Protein AF-A0A381DK24-F1 (afdb_monomer_lite)

Foldseek 3Di:
DPDDVLVVVLVVLVVVLVVLVVVLVVLVVVLVVLVVVLVVLVVVLVPDDDDPDDDPVSNVVVVVVNVVSVVVNVVSVVVNVVSVVVSVVSVVVNVVSVVVSVVSVVVVVVVVVVVVVVVVVVVVVVVVVVVVVVVVVVVVVD

Secondary structure (DSSP, 8-state):
----HHHHHHHHHHHHHHHHHHHHHHHHHHHHHHHHHHHHHHHHHHH-PPPSS--HHHHHHHHHHHHHHHHHHHHHHHHHHHHHHHHHHHHHHHHHHHHHHHHHHHHHHHHHHHHHHHHHHHHHHHHHHHHHHHHHHHHHT-

Radius of gyration: 34.56 Å; chains: 1; bounding box: 80×23×100 Å

Structure (mmCIF, N/CA/C/O backbone):
data_AF-A0A381DK24-F1
#
_entry.id   AF-A0A381DK24-F1
#
loop_
_atom_site.group_PDB
_atom_site.id
_atom_site.type_symbol
_atom_site.label_atom_id
_atom_site.label_alt_id
_atom_site.label_comp_id
_atom_site.label_asym_id
_atom_site.label_entity_id
_atom_site.label_seq_id
_atom_site.pdbx_PDB_ins_code
_atom_site.Cartn_x
_atom_site.Cartn_y
_atom_site.Cartn_z
_atom_site.occupancy
_atom_site.B_iso_or_equiv
_atom_site.auth_seq_i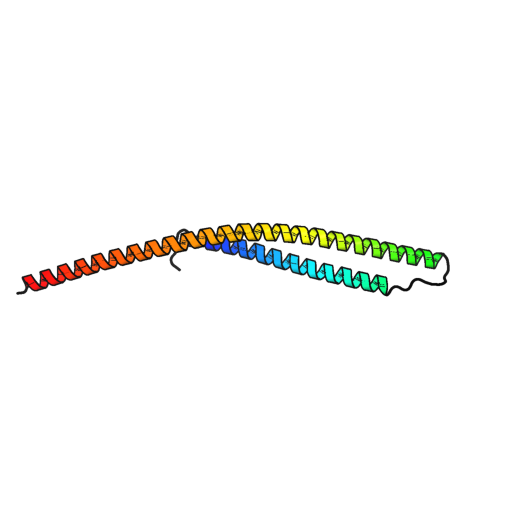d
_atom_site.auth_comp_id
_atom_site.auth_asym_id
_atom_site.auth_atom_id
_atom_site.pdbx_PDB_model_num
ATOM 1 N N . MET A 1 1 ? 24.459 0.990 -15.460 1.00 46.91 1 MET A N 1
ATOM 2 C CA . MET A 1 1 ? 23.096 0.836 -16.018 1.00 46.91 1 MET A CA 1
ATOM 3 C C . MET A 1 1 ? 23.076 1.661 -17.296 1.00 46.91 1 MET A C 1
ATOM 5 O O . MET A 1 1 ? 23.540 2.787 -17.229 1.00 46.91 1 MET A O 1
ATOM 9 N N . ARG A 1 2 ? 22.708 1.111 -18.463 1.00 53.19 2 ARG A N 1
ATOM 10 C CA . ARG A 1 2 ? 22.633 1.924 -19.693 1.00 53.19 2 ARG A CA 1
ATOM 11 C C . ARG A 1 2 ? 21.469 2.903 -19.531 1.00 53.19 2 ARG A C 1
ATOM 13 O O . ARG A 1 2 ? 20.345 2.457 -19.330 1.00 53.19 2 ARG A O 1
ATOM 20 N N . ASP A 1 3 ? 21.754 4.198 -19.584 1.00 61.00 3 ASP A N 1
ATOM 21 C CA . ASP A 1 3 ? 20.759 5.260 -19.446 1.00 61.00 3 ASP A CA 1
ATOM 22 C C . ASP A 1 3 ? 19.867 5.306 -20.695 1.00 61.00 3 ASP A C 1
ATOM 24 O O . ASP A 1 3 ? 20.150 5.997 -21.673 1.00 61.00 3 ASP A O 1
ATOM 28 N N . THR A 1 4 ? 18.799 4.510 -20.694 1.00 69.81 4 THR A N 1
ATOM 29 C CA . THR A 1 4 ? 17.702 4.655 -21.658 1.00 69.81 4 THR A CA 1
ATOM 30 C C . THR A 1 4 ? 16.877 5.893 -21.297 1.00 69.81 4 THR A C 1
ATOM 32 O O . THR A 1 4 ? 16.874 6.348 -20.146 1.00 69.81 4 THR A O 1
ATOM 35 N N . LYS A 1 5 ? 16.109 6.429 -22.255 1.00 77.06 5 LYS A N 1
ATOM 36 C CA . LYS A 1 5 ? 15.166 7.528 -21.972 1.00 77.06 5 LYS A CA 1
ATOM 37 C C . LYS A 1 5 ? 14.106 7.117 -20.940 1.00 77.06 5 LYS A C 1
ATOM 39 O O . LYS A 1 5 ? 13.586 7.968 -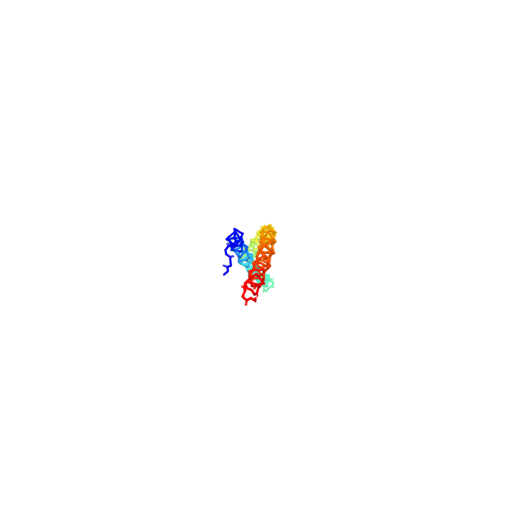20.221 1.00 77.06 5 LYS A O 1
ATOM 44 N N . PHE A 1 6 ? 13.808 5.820 -20.844 1.00 83.81 6 PHE A N 1
ATOM 45 C CA . PHE A 1 6 ? 12.817 5.270 -19.923 1.00 83.81 6 PHE A CA 1
ATOM 46 C C . PHE A 1 6 ? 13.369 4.958 -18.529 1.00 83.81 6 PHE A C 1
ATOM 48 O O . PHE A 1 6 ? 12.597 5.029 -17.579 1.00 83.81 6 PHE A O 1
ATOM 55 N N . SER A 1 7 ? 14.673 4.720 -18.365 1.00 81.75 7 SER A N 1
ATOM 56 C CA . SER A 1 7 ? 15.302 4.402 -17.070 1.00 81.75 7 SER A CA 1
ATOM 57 C C . SER A 1 7 ? 15.058 5.491 -16.017 1.00 81.75 7 SER A C 1
ATOM 59 O O . SER A 1 7 ? 14.663 5.215 -14.879 1.00 81.75 7 SER A O 1
ATOM 61 N N . GLN A 1 8 ? 15.196 6.764 -16.408 1.00 85.06 8 GLN A N 1
ATOM 62 C CA . GLN A 1 8 ? 14.933 7.897 -15.513 1.00 85.06 8 GLN A CA 1
ATOM 63 C C . GLN A 1 8 ? 13.454 7.974 -15.112 1.00 85.06 8 GLN A C 1
ATOM 65 O O . GLN A 1 8 ? 13.131 8.179 -13.940 1.00 85.06 8 GLN A O 1
ATOM 70 N N . ILE A 1 9 ? 12.550 7.755 -16.070 1.00 87.56 9 ILE A N 1
ATOM 71 C CA . ILE A 1 9 ? 11.100 7.756 -15.838 1.00 87.56 9 ILE A CA 1
ATOM 72 C C . ILE A 1 9 ? 10.717 6.588 -14.925 1.00 87.56 9 ILE A C 1
ATOM 74 O O . ILE A 1 9 ? 9.959 6.772 -13.971 1.00 87.56 9 ILE A O 1
ATOM 78 N N . LEU A 1 10 ? 11.272 5.403 -15.176 1.00 90.25 10 LEU A N 1
ATOM 79 C CA . LEU A 1 10 ? 11.024 4.196 -14.401 1.00 90.25 10 LEU A CA 1
ATOM 80 C C . LEU A 1 10 ? 11.456 4.380 -12.945 1.00 90.25 10 LEU A C 1
ATOM 82 O O . LEU A 1 10 ? 10.704 4.027 -12.037 1.00 90.25 10 LEU A O 1
ATOM 86 N N . LYS A 1 11 ? 12.612 5.012 -12.710 1.00 90.25 11 LYS A N 1
ATOM 87 C CA . LYS A 1 11 ? 13.090 5.344 -11.361 1.00 90.25 11 LYS A CA 1
ATOM 88 C C . LYS A 1 11 ? 12.109 6.247 -10.613 1.00 90.25 11 LYS A C 1
ATOM 90 O O . LYS A 1 11 ? 11.754 5.943 -9.476 1.00 90.25 11 LYS A O 1
ATOM 95 N N . VAL A 1 12 ? 11.633 7.320 -11.247 1.00 91.00 12 VAL A N 1
ATOM 96 C CA . VAL A 1 12 ? 10.659 8.241 -10.632 1.00 91.00 12 VAL A CA 1
ATOM 97 C C . VAL A 1 12 ? 9.334 7.528 -10.346 1.00 91.00 12 VAL A C 1
ATOM 99 O O . VAL A 1 12 ? 8.758 7.689 -9.270 1.00 91.00 12 VAL A O 1
ATOM 102 N N . LYS A 1 13 ? 8.854 6.696 -11.279 1.00 90.00 13 LYS A N 1
ATOM 103 C CA . LYS A 1 13 ? 7.623 5.910 -11.102 1.00 90.00 13 LYS A CA 1
ATOM 104 C C . LYS A 1 13 ? 7.753 4.885 -9.977 1.00 90.00 13 LYS A C 1
ATOM 106 O O . LYS A 1 13 ? 6.822 4.749 -9.187 1.00 90.00 13 LYS A O 1
ATOM 111 N N . LYS A 1 14 ? 8.910 4.233 -9.857 1.00 91.94 14 LYS A N 1
ATOM 112 C CA . LYS A 1 14 ? 9.217 3.312 -8.759 1.00 91.94 14 LYS A CA 1
ATOM 113 C C . LYS A 1 14 ? 9.199 4.023 -7.407 1.00 91.94 14 LYS A C 1
ATOM 115 O O . LYS A 1 14 ? 8.526 3.565 -6.496 1.00 91.94 14 LYS A O 1
ATOM 120 N N . GLN A 1 15 ? 9.847 5.182 -7.299 1.00 92.81 15 GLN A N 1
ATOM 121 C CA . GLN A 1 15 ? 9.826 5.982 -6.068 1.00 92.81 15 GLN A CA 1
ATOM 122 C C . GLN A 1 15 ? 8.405 6.421 -5.684 1.00 92.81 15 GLN A C 1
ATOM 124 O O . GLN A 1 15 ? 8.040 6.416 -4.508 1.00 92.81 15 GLN A O 1
ATOM 129 N N . ALA A 1 16 ? 7.581 6.790 -6.669 1.00 91.00 16 ALA A N 1
ATOM 130 C CA . ALA A 1 16 ? 6.181 7.128 -6.428 1.00 91.00 16 ALA A CA 1
ATOM 131 C C . ALA A 1 16 ? 5.375 5.918 -5.922 1.00 91.00 16 ALA A C 1
ATOM 133 O O . ALA A 1 16 ? 4.573 6.069 -5.001 1.00 91.00 16 ALA A O 1
ATOM 134 N N . LEU A 1 17 ? 5.613 4.730 -6.488 1.00 93.31 17 LEU A N 1
ATOM 135 C CA . LEU A 1 17 ? 5.012 3.473 -6.042 1.00 93.31 17 LEU A CA 1
ATOM 136 C C . LEU A 1 17 ? 5.401 3.153 -4.589 1.00 93.31 17 LEU A C 1
ATOM 138 O O . LEU A 1 17 ? 4.523 2.964 -3.751 1.00 93.31 17 LEU A O 1
ATOM 142 N N . GLU A 1 18 ? 6.699 3.182 -4.279 1.00 93.81 18 GLU A N 1
ATOM 143 C CA . GLU A 1 18 ? 7.242 2.919 -2.938 1.00 93.81 18 GLU A CA 1
ATOM 144 C C . GLU A 1 18 ? 6.646 3.871 -1.890 1.00 93.81 18 GLU A C 1
ATOM 146 O O . GLU A 1 18 ? 6.270 3.458 -0.792 1.00 93.81 18 GLU A O 1
ATOM 151 N N . LYS A 1 19 ? 6.481 5.155 -2.236 1.00 95.06 19 LYS A N 1
ATOM 152 C CA . LYS A 1 19 ? 5.839 6.131 -1.347 1.00 95.06 19 LYS A CA 1
ATOM 153 C C . LYS A 1 19 ? 4.395 5.740 -1.015 1.00 95.06 19 LYS A C 1
ATOM 155 O O . LYS A 1 19 ? 3.994 5.827 0.145 1.00 95.06 19 LYS A O 1
ATOM 160 N N . ILE A 1 20 ? 3.630 5.287 -2.011 1.00 93.62 20 ILE A N 1
ATOM 161 C CA . ILE A 1 20 ? 2.248 4.824 -1.814 1.00 93.62 20 ILE A CA 1
ATOM 162 C C . ILE A 1 20 ? 2.219 3.559 -0.941 1.00 93.62 20 ILE A C 1
ATOM 164 O O . ILE A 1 20 ? 1.362 3.453 -0.064 1.00 93.62 20 ILE A O 1
ATOM 168 N N . GLU A 1 21 ? 3.158 2.627 -1.123 1.00 93.12 21 GLU A N 1
ATOM 169 C CA . GLU A 1 21 ? 3.263 1.408 -0.302 1.00 93.12 21 GLU A CA 1
ATOM 170 C C . GLU A 1 21 ? 3.560 1.715 1.167 1.00 93.12 21 GLU A C 1
ATOM 172 O O . GLU A 1 21 ? 2.929 1.151 2.070 1.00 93.12 21 GLU A O 1
ATOM 177 N N . ILE A 1 22 ? 4.479 2.649 1.422 1.00 95.56 22 ILE A N 1
ATOM 178 C CA . ILE A 1 22 ? 4.784 3.127 2.775 1.00 95.56 22 ILE A CA 1
ATOM 179 C C . ILE A 1 22 ? 3.527 3.729 3.413 1.00 95.56 22 ILE A C 1
ATOM 181 O O . ILE A 1 22 ? 3.192 3.418 4.560 1.00 95.56 22 ILE A O 1
ATOM 185 N N . ASP A 1 23 ? 2.804 4.566 2.671 1.00 94.12 23 ASP A N 1
ATOM 186 C CA . ASP A 1 23 ? 1.589 5.221 3.154 1.00 94.12 23 ASP A CA 1
ATOM 187 C C . ASP A 1 23 ? 0.432 4.237 3.393 1.00 94.12 23 ASP A C 1
ATOM 189 O O . ASP A 1 23 ? -0.335 4.415 4.348 1.00 94.12 23 ASP A O 1
ATOM 193 N N . LEU A 1 24 ? 0.330 3.173 2.590 1.00 94.69 24 LEU A N 1
ATOM 194 C CA . LEU A 1 24 ? -0.588 2.054 2.818 1.00 94.69 24 LEU A CA 1
ATOM 195 C C . LEU A 1 24 ? -0.244 1.299 4.096 1.00 94.69 24 LEU A C 1
ATOM 197 O O . LEU A 1 24 ? -1.119 1.030 4.920 1.00 94.69 24 LEU A O 1
ATOM 201 N N . THR A 1 25 ? 1.037 0.991 4.278 1.00 95.06 25 THR A N 1
ATOM 202 C CA . THR A 1 25 ? 1.533 0.249 5.440 1.00 95.06 25 THR A CA 1
ATOM 203 C C . THR A 1 25 ? 1.255 1.014 6.729 1.00 95.06 25 THR A C 1
ATOM 205 O O . THR A 1 25 ? 0.692 0.458 7.672 1.00 95.06 25 THR A O 1
ATOM 208 N N . LYS A 1 26 ? 1.534 2.324 6.752 1.00 95.56 26 LYS A N 1
ATOM 209 C CA . LYS A 1 26 ? 1.212 3.199 7.892 1.00 95.56 26 LYS A CA 1
ATOM 210 C C . LYS A 1 26 ? -0.274 3.165 8.249 1.00 95.56 26 LYS A C 1
ATOM 212 O O . LYS A 1 26 ? -0.621 3.068 9.426 1.00 95.56 26 LYS A O 1
ATOM 217 N N . ARG A 1 27 ? -1.160 3.216 7.251 1.00 93.88 27 ARG A N 1
ATOM 218 C CA . ARG A 1 27 ? -2.616 3.189 7.470 1.00 93.88 27 ARG A CA 1
ATOM 219 C C . ARG A 1 27 ? -3.117 1.834 7.942 1.00 93.88 27 ARG A C 1
ATOM 221 O O . ARG A 1 27 ? -3.944 1.787 8.847 1.00 93.88 27 ARG A O 1
ATOM 228 N N . ARG A 1 28 ? -2.586 0.742 7.393 1.00 94.81 28 ARG A N 1
ATOM 229 C CA . ARG A 1 28 ? -2.886 -0.621 7.858 1.00 94.81 28 ARG A CA 1
ATOM 230 C C . ARG A 1 28 ? -2.441 -0.827 9.306 1.00 94.81 28 ARG A C 1
ATOM 232 O O . ARG A 1 28 ? -3.206 -1.367 10.101 1.00 94.81 28 ARG A O 1
ATOM 239 N N . ASN A 1 29 ? -1.272 -0.307 9.676 1.00 96.56 29 ASN A N 1
ATOM 240 C CA . ASN A 1 29 ? -0.804 -0.326 11.062 1.00 96.56 29 ASN A CA 1
ATOM 241 C C . ASN A 1 29 ? -1.726 0.490 11.974 1.00 96.56 29 ASN A C 1
ATOM 243 O O . ASN A 1 29 ? -2.1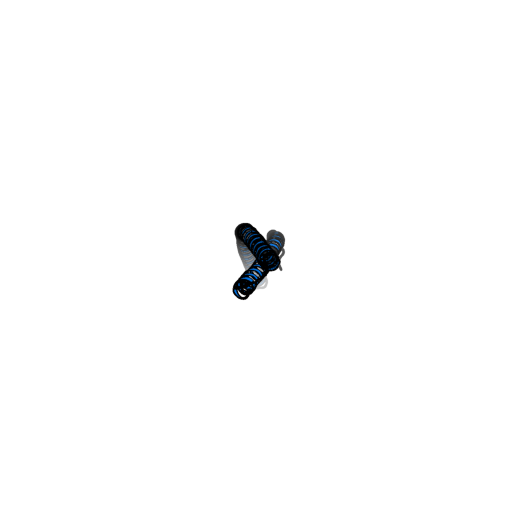66 -0.015 13.003 1.00 96.56 29 ASN A O 1
ATOM 247 N N . LYS A 1 30 ? -2.100 1.711 11.568 1.00 95.31 30 LYS A N 1
ATOM 248 C CA . LYS A 1 30 ? -3.072 2.538 12.301 1.00 95.31 30 LYS A CA 1
ATOM 249 C C . LYS A 1 30 ? -4.411 1.820 12.489 1.00 95.31 30 LYS A C 1
ATOM 251 O O . LYS A 1 30 ? -4.966 1.846 13.581 1.00 95.31 30 LYS A O 1
ATOM 256 N N . LEU A 1 31 ? -4.919 1.155 11.450 1.00 96.25 31 LEU A N 1
ATOM 257 C CA . LEU A 1 31 ? -6.146 0.365 11.529 1.00 96.25 31 LEU A CA 1
ATOM 258 C C . LEU A 1 31 ? -6.019 -0.778 12.544 1.00 96.25 31 LEU A C 1
ATOM 260 O O . LEU A 1 31 ? -6.953 -1.013 13.304 1.00 96.25 31 LEU A O 1
ATOM 264 N N . SER A 1 32 ? -4.881 -1.475 12.557 1.00 96.38 32 SER A N 1
ATOM 265 C CA . SER A 1 32 ? -4.603 -2.542 13.525 1.00 96.38 32 SER A CA 1
ATOM 266 C C . SER A 1 32 ? -4.628 -2.014 14.963 1.00 96.38 32 SER A C 1
ATOM 268 O O . SER A 1 32 ? -5.322 -2.570 15.810 1.00 96.38 32 SER A O 1
ATOM 270 N N . VAL A 1 33 ? -3.967 -0.879 15.215 1.00 96.62 33 VAL A N 1
ATOM 271 C CA . VAL A 1 33 ? -3.971 -0.218 16.530 1.00 96.62 33 VAL A CA 1
ATOM 272 C C . VAL A 1 33 ? -5.391 0.160 16.954 1.00 96.62 33 VAL A C 1
ATOM 274 O O . VAL A 1 33 ? -5.822 -0.237 18.029 1.00 96.62 33 VAL A O 1
ATOM 277 N N . LEU A 1 34 ? -6.163 0.823 16.086 1.00 95.38 34 LEU A N 1
ATOM 278 C CA . LEU A 1 34 ? -7.554 1.197 16.383 1.00 95.38 34 LEU A CA 1
ATOM 279 C C . LEU A 1 34 ? -8.451 -0.022 16.664 1.00 95.38 34 LEU A C 1
ATOM 281 O O . LEU A 1 34 ? -9.355 0.047 17.495 1.00 95.38 34 LEU A O 1
ATOM 285 N N . LYS A 1 35 ? -8.215 -1.144 15.972 1.00 94.56 35 LYS A N 1
ATOM 286 C CA . LYS A 1 35 ? -8.927 -2.406 16.221 1.00 94.56 35 LYS A CA 1
ATOM 287 C C . LYS A 1 35 ? -8.564 -3.020 17.573 1.00 94.56 35 LYS A C 1
ATOM 289 O O . LYS A 1 35 ? -9.429 -3.601 18.220 1.00 94.56 35 LYS A O 1
ATOM 294 N N . ASN A 1 36 ? -7.319 -2.889 18.011 1.00 95.75 36 ASN A N 1
ATOM 295 C CA . ASN A 1 36 ? -6.931 -3.323 19.349 1.00 95.75 36 ASN A CA 1
ATOM 296 C C . ASN A 1 36 ? -7.566 -2.418 20.412 1.00 95.75 36 ASN A C 1
ATOM 298 O O . ASN A 1 36 ? -8.214 -2.927 21.318 1.00 95.75 36 ASN A O 1
ATOM 302 N N . GLU A 1 37 ? -7.514 -1.095 20.225 1.00 94.62 37 GLU A N 1
ATOM 303 C CA . GLU A 1 37 ? -8.136 -0.122 21.134 1.00 94.62 37 GLU A CA 1
ATOM 304 C C . GLU A 1 37 ? -9.640 -0.366 21.319 1.00 94.62 37 GLU A C 1
ATOM 306 O O . GLU A 1 37 ? -10.139 -0.348 22.443 1.00 94.62 37 GLU A O 1
ATOM 311 N N . ILE A 1 38 ? -10.384 -0.628 20.235 1.00 93.94 38 ILE A N 1
ATOM 312 C CA . ILE A 1 38 ? -11.824 -0.903 20.350 1.00 93.94 38 ILE A CA 1
ATOM 313 C C . ILE A 1 38 ? -12.095 -2.244 21.043 1.00 93.94 38 ILE A C 1
ATOM 315 O O . ILE A 1 38 ? -13.064 -2.347 21.791 1.00 93.94 38 ILE A O 1
ATOM 319 N N . ASN A 1 39 ? -11.247 -3.255 20.834 1.00 93.69 39 ASN A N 1
ATOM 320 C CA . ASN A 1 39 ? -11.370 -4.543 21.514 1.00 93.69 39 ASN A CA 1
ATOM 321 C C . ASN A 1 39 ? -11.092 -4.411 23.014 1.00 93.69 39 ASN A C 1
ATOM 323 O O . ASN A 1 39 ? -11.825 -4.981 23.820 1.00 93.69 39 ASN A O 1
ATOM 327 N N . ASP A 1 40 ? -10.080 -3.633 23.392 1.00 93.00 40 ASP A N 1
ATOM 328 C CA . ASP A 1 40 ? -9.758 -3.369 24.794 1.00 93.00 40 ASP A CA 1
ATOM 329 C C . ASP A 1 40 ? -10.863 -2.552 25.470 1.00 93.00 40 ASP A C 1
ATOM 331 O O . ASP A 1 40 ? -11.270 -2.879 26.582 1.00 93.00 40 ASP A O 1
ATOM 335 N N . LEU A 1 41 ? -11.440 -1.567 24.773 1.00 92.06 41 LEU A N 1
ATOM 336 C CA . LEU A 1 41 ? -12.608 -0.836 25.262 1.00 92.06 41 LEU A CA 1
ATOM 337 C C . LEU A 1 41 ? -13.826 -1.756 25.445 1.00 92.06 41 LEU A C 1
ATOM 339 O O . LEU A 1 41 ? -14.551 -1.634 26.428 1.00 92.06 41 LEU A O 1
ATOM 343 N N . ILE A 1 42 ? -14.063 -2.694 24.523 1.00 89.75 42 ILE A N 1
ATOM 344 C CA . ILE A 1 42 ? -15.151 -3.676 24.650 1.00 89.75 42 ILE A CA 1
ATOM 345 C C . ILE A 1 42 ? -14.938 -4.575 25.872 1.00 89.75 42 ILE A C 1
ATOM 347 O O . ILE A 1 42 ? -15.904 -4.832 26.589 1.00 89.75 42 ILE A O 1
ATOM 351 N N . LYS A 1 43 ? -13.701 -5.012 26.136 1.00 89.62 43 LYS A N 1
ATOM 352 C CA . LYS A 1 43 ? -13.370 -5.769 27.353 1.00 89.62 43 LYS A CA 1
ATOM 353 C C . LYS A 1 43 ? -13.629 -4.940 28.607 1.00 89.62 43 LYS A C 1
ATOM 355 O O . LYS A 1 43 ? -14.366 -5.396 29.465 1.00 89.62 43 LYS A O 1
ATOM 360 N N . GLN A 1 44 ? -13.155 -3.693 28.655 1.00 87.12 44 GLN A N 1
ATOM 361 C CA . GLN A 1 44 ? -13.407 -2.791 29.788 1.00 87.12 44 GLN A CA 1
ATOM 362 C C . GLN A 1 44 ? -14.903 -2.589 30.056 1.00 87.12 44 GLN A C 1
ATOM 364 O O . GLN A 1 44 ? -15.325 -2.607 31.205 1.00 87.12 44 GLN A O 1
ATOM 369 N N . ILE A 1 45 ? -15.719 -2.436 29.007 1.00 86.06 45 ILE A N 1
ATOM 370 C CA . ILE A 1 45 ? -17.179 -2.327 29.146 1.00 86.06 45 ILE A CA 1
ATOM 371 C C . ILE A 1 45 ? -17.787 -3.629 29.685 1.00 86.06 45 ILE A C 1
ATOM 373 O O . ILE A 1 45 ? -18.739 -3.573 30.456 1.00 86.06 45 ILE A O 1
ATOM 377 N N . SER A 1 46 ? -17.275 -4.786 29.258 1.00 85.00 46 SER A N 1
ATOM 378 C CA . SER A 1 46 ? -17.757 -6.100 29.699 1.00 85.00 46 SER A CA 1
ATOM 379 C C . SER A 1 46 ? -17.359 -6.422 31.139 1.00 85.00 46 SER A C 1
ATOM 381 O O . SER A 1 46 ? -18.136 -7.054 31.848 1.00 85.00 46 SER A O 1
ATOM 383 N N . ASP A 1 47 ? -16.165 -6.003 31.549 1.00 84.88 47 ASP A N 1
ATOM 384 C CA . ASP A 1 47 ? -15.624 -6.211 32.893 1.00 84.88 47 ASP A CA 1
ATOM 385 C C . ASP A 1 47 ? -16.212 -5.209 33.904 1.00 84.88 47 ASP A C 1
ATOM 387 O O . ASP A 1 47 ? -16.099 -5.400 35.114 1.00 84.88 47 ASP A O 1
ATOM 391 N N . HIS A 1 48 ? -16.853 -4.135 33.425 1.00 78.75 48 HIS A N 1
ATOM 392 C CA . HIS A 1 48 ? -17.496 -3.140 34.278 1.00 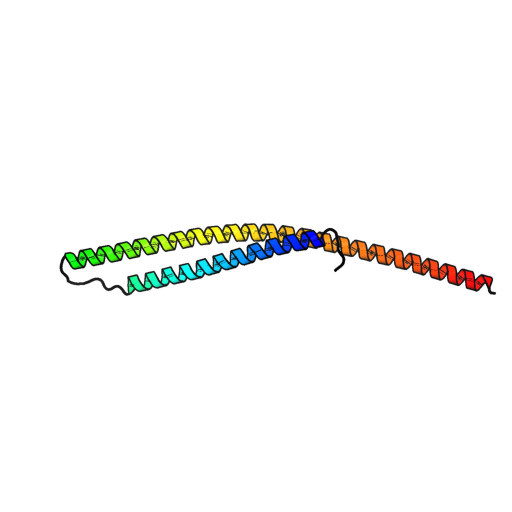78.75 48 HIS A CA 1
ATOM 393 C C . HIS A 1 48 ? -18.781 -3.700 34.901 1.00 78.75 48 HIS A C 1
ATOM 395 O O . HIS A 1 48 ? -19.834 -3.771 34.261 1.00 78.75 48 HIS A O 1
ATOM 401 N N . GLU A 1 49 ? -18.712 -4.087 36.174 1.00 69.94 49 GLU A N 1
ATOM 402 C CA . GLU A 1 49 ? -19.874 -4.564 36.921 1.00 69.94 49 GLU A CA 1
ATOM 403 C C . GLU A 1 49 ? -20.812 -3.413 37.303 1.00 69.94 49 GLU A C 1
ATOM 405 O O . GLU A 1 49 ? -20.435 -2.447 37.969 1.00 69.94 49 GLU A O 1
ATOM 410 N N . PHE A 1 50 ? -22.084 -3.535 36.920 1.00 70.06 50 PHE A N 1
ATOM 411 C CA . PHE A 1 50 ? -23.104 -2.571 37.313 1.00 70.06 50 PHE A CA 1
ATOM 412 C C . PHE A 1 50 ? -23.492 -2.779 38.788 1.00 70.06 50 PHE A C 1
ATOM 414 O O . PHE A 1 50 ? -23.762 -3.920 39.191 1.00 70.06 50 PHE A O 1
ATOM 421 N N . PRO A 1 51 ? -23.584 -1.716 39.608 1.00 72.12 51 PRO A N 1
ATOM 422 C CA . PRO A 1 51 ? -23.976 -1.865 41.003 1.00 72.12 51 PRO A CA 1
ATOM 423 C C . PRO A 1 51 ? -25.405 -2.418 41.093 1.00 72.12 51 PRO A C 1
ATOM 425 O O . PRO A 1 51 ? -26.364 -1.800 40.633 1.00 72.12 51 PRO A O 1
ATOM 428 N N . LYS A 1 52 ? -25.562 -3.596 41.711 1.00 72.06 52 LYS A N 1
ATOM 429 C CA . LYS A 1 52 ? -26.877 -4.238 41.928 1.00 72.06 52 LYS A CA 1
ATOM 430 C C . LYS A 1 52 ? -27.717 -3.524 42.996 1.00 72.06 52 LYS A C 1
ATOM 432 O O . LYS A 1 52 ? -28.916 -3.771 43.099 1.00 72.06 52 LYS A O 1
ATOM 437 N N . LYS A 1 53 ? -27.075 -2.687 43.818 1.00 71.75 53 LYS A N 1
ATOM 438 C CA . LYS A 1 53 ? -27.642 -1.858 44.893 1.00 71.75 53 LYS A CA 1
ATOM 439 C C . LYS A 1 53 ? -26.748 -0.622 45.057 1.00 71.75 53 LYS A C 1
ATOM 441 O O . LYS A 1 53 ? -25.544 -0.742 44.859 1.00 71.75 53 LYS A O 1
ATOM 446 N N . GLY A 1 54 ? -27.311 0.526 45.425 1.00 68.50 54 GLY A N 1
ATOM 447 C CA . GLY A 1 54 ? -26.544 1.758 45.639 1.00 68.50 54 GLY A CA 1
ATOM 448 C C . GLY A 1 54 ? -27.434 2.988 45.800 1.00 68.50 54 GLY A C 1
ATOM 449 O O . GLY A 1 54 ? -28.639 2.931 45.540 1.00 68.50 54 GLY A O 1
ATOM 450 N N . ASN A 1 55 ? -26.839 4.098 46.239 1.00 81.38 55 ASN A N 1
ATOM 451 C CA . ASN A 1 55 ? -27.520 5.393 46.320 1.00 81.38 55 ASN A CA 1
ATOM 452 C C . ASN A 1 55 ? -27.767 5.947 44.898 1.00 81.38 55 ASN A C 1
ATOM 454 O O . ASN A 1 55 ? -26.995 5.687 43.976 1.00 81.38 55 ASN A O 1
ATOM 458 N N . SER A 1 56 ? -28.813 6.758 44.700 1.00 81.56 56 SER A N 1
ATOM 459 C CA . SER A 1 56 ? -29.142 7.381 43.406 1.00 81.56 56 SER A CA 1
ATOM 460 C C . SER A 1 56 ? -27.964 8.146 42.785 1.00 81.56 56 SER A C 1
ATOM 462 O O . SER A 1 56 ? -27.865 8.229 41.562 1.00 81.56 56 SER A O 1
ATOM 464 N N . ILE A 1 57 ? -27.063 8.688 43.609 1.00 83.94 57 ILE A N 1
ATOM 465 C CA . ILE A 1 57 ? -25.845 9.380 43.162 1.00 83.94 57 ILE A CA 1
ATOM 466 C C . ILE A 1 57 ? -24.868 8.404 42.479 1.00 83.94 57 ILE A C 1
ATOM 468 O O . ILE A 1 57 ? -24.324 8.721 41.423 1.00 83.94 57 ILE A O 1
ATOM 472 N N . GLU A 1 58 ? -24.690 7.202 43.033 1.00 80.88 58 GLU A N 1
ATOM 473 C CA . GLU A 1 58 ? -23.799 6.154 42.503 1.00 80.88 58 GLU A CA 1
ATOM 474 C C . GLU A 1 58 ? -24.350 5.518 41.219 1.00 80.88 58 GLU A C 1
ATOM 476 O O . GLU A 1 58 ? -23.598 5.106 40.334 1.00 80.88 58 GLU A O 1
ATOM 481 N N . LEU A 1 59 ? -25.677 5.459 41.090 1.00 82.50 59 LEU A N 1
ATOM 482 C CA . LEU A 1 59 ? -26.343 5.045 39.854 1.00 82.50 59 LEU A CA 1
ATOM 483 C C . LEU A 1 59 ? -26.110 6.059 38.729 1.00 82.50 59 LEU A C 1
ATOM 485 O O . LEU A 1 59 ? -25.731 5.679 37.621 1.00 82.50 59 LEU A O 1
ATOM 489 N N . ASN A 1 60 ? -26.285 7.350 39.018 1.00 85.31 60 ASN A N 1
ATOM 490 C CA . ASN A 1 60 ? -26.088 8.414 38.033 1.00 85.31 60 ASN A CA 1
ATOM 491 C C . ASN A 1 60 ? -24.630 8.509 37.562 1.00 85.31 60 ASN A C 1
ATOM 493 O O . ASN A 1 60 ? -24.388 8.700 36.368 1.00 85.31 60 ASN A O 1
ATOM 497 N N . SER A 1 61 ? -23.655 8.331 38.461 1.00 85.31 61 SER A N 1
ATOM 498 C CA . SER A 1 61 ? -22.238 8.316 38.080 1.00 85.31 61 SER A CA 1
ATOM 499 C C . SER A 1 61 ? -21.896 7.120 37.183 1.00 85.31 61 SER A C 1
ATOM 501 O O . SER A 1 61 ? -21.230 7.297 36.163 1.00 85.31 61 SER A O 1
ATOM 503 N N . ASN A 1 62 ? -22.420 5.926 37.478 1.00 85.19 62 ASN A N 1
ATOM 504 C CA . ASN A 1 62 ? -22.236 4.749 36.625 1.00 85.19 62 ASN A CA 1
ATOM 505 C C . ASN A 1 62 ? -22.875 4.906 35.242 1.00 85.19 62 ASN A C 1
ATOM 507 O O . ASN A 1 62 ? -22.270 4.531 34.237 1.00 85.19 62 ASN A O 1
ATOM 511 N N . LEU A 1 63 ? -24.069 5.498 35.162 1.00 85.94 63 LEU A N 1
ATOM 512 C CA . LEU A 1 63 ? -24.701 5.810 33.878 1.00 85.94 63 LEU A CA 1
ATOM 513 C C . LEU A 1 63 ? -23.872 6.808 33.061 1.00 85.94 63 LEU A C 1
ATOM 515 O O . LEU A 1 63 ? -23.739 6.641 31.847 1.00 85.94 63 LEU A O 1
ATOM 519 N N . ALA A 1 64 ? -23.280 7.815 33.711 1.00 88.38 64 ALA A N 1
ATOM 520 C CA . ALA A 1 64 ? -22.383 8.755 33.047 1.00 88.38 64 ALA A CA 1
ATOM 521 C C . ALA A 1 64 ? -21.150 8.042 32.467 1.00 88.38 64 ALA A C 1
ATOM 523 O O . ALA A 1 64 ? -20.830 8.254 31.298 1.00 88.38 64 ALA A O 1
ATOM 524 N N . ILE A 1 65 ? -20.523 7.140 33.230 1.00 87.44 65 ILE A N 1
ATOM 525 C CA . ILE A 1 65 ? -19.389 6.312 32.777 1.00 87.44 65 ILE A CA 1
ATOM 526 C C . ILE A 1 65 ? -19.784 5.417 31.588 1.00 87.44 65 ILE A C 1
ATOM 528 O O . ILE A 1 65 ? -19.069 5.310 30.596 1.00 87.44 65 ILE A O 1
ATOM 532 N N . LEU A 1 66 ? -20.966 4.806 31.621 1.00 86.00 66 LEU A N 1
ATOM 533 C CA . LEU A 1 66 ? -21.444 3.985 30.506 1.00 86.00 66 LEU A CA 1
ATOM 534 C C . LEU A 1 66 ? -21.674 4.808 29.233 1.00 86.00 66 LEU A C 1
ATOM 536 O O . LEU A 1 66 ? -21.374 4.352 28.127 1.00 86.00 66 LEU A O 1
ATOM 540 N N . ASN A 1 67 ? -22.183 6.031 29.379 1.00 89.75 67 ASN A N 1
ATOM 541 C CA . ASN A 1 67 ? -22.354 6.947 28.257 1.00 89.75 67 ASN A CA 1
ATOM 542 C C . ASN A 1 67 ? -21.006 7.408 27.687 1.00 89.75 67 ASN A C 1
ATOM 544 O O . ASN A 1 67 ? -20.863 7.471 26.465 1.00 89.75 67 ASN A O 1
ATOM 548 N N . THR A 1 68 ? -19.994 7.667 28.525 1.00 90.75 68 THR A N 1
ATOM 549 C CA . THR A 1 68 ? -18.651 8.002 28.025 1.00 90.75 68 THR A CA 1
ATOM 550 C C . THR A 1 68 ? -18.039 6.835 27.254 1.00 90.75 68 THR A C 1
ATOM 552 O O . THR A 1 68 ? -17.541 7.052 26.149 1.00 90.75 68 THR A O 1
ATOM 555 N N . TYR A 1 69 ? -18.162 5.600 27.746 1.00 89.69 69 TYR A N 1
ATOM 556 C CA . TYR A 1 69 ? -17.694 4.415 27.023 1.00 89.69 69 TYR A CA 1
ATOM 557 C C . TYR A 1 69 ? -18.417 4.195 25.690 1.00 89.69 69 TYR A C 1
ATOM 559 O O . TYR A 1 69 ? -17.776 3.894 24.679 1.00 89.69 69 TYR A O 1
ATOM 567 N N . LYS A 1 70 ? -19.741 4.396 25.639 1.00 89.56 70 LYS A N 1
ATOM 568 C CA . LYS A 1 70 ? -20.506 4.338 24.381 1.00 89.56 70 LYS A CA 1
ATOM 569 C C . LYS A 1 70 ? -20.013 5.376 23.372 1.00 89.56 70 LYS A C 1
ATOM 571 O O . LYS A 1 70 ? -19.762 5.023 22.220 1.00 89.56 70 LYS A O 1
ATOM 576 N N . ASN A 1 71 ? -19.808 6.617 23.813 1.00 93.75 71 ASN A N 1
ATOM 577 C CA . ASN A 1 71 ? -19.299 7.692 22.960 1.00 93.75 71 ASN A CA 1
ATOM 578 C C . ASN A 1 71 ? -17.881 7.387 22.456 1.00 93.75 71 ASN A C 1
ATOM 580 O O . ASN A 1 71 ? -17.586 7.561 21.275 1.00 93.75 71 ASN A O 1
ATOM 584 N N . GLN A 1 72 ? -17.004 6.874 23.322 1.00 93.38 72 GLN A N 1
ATOM 585 C CA . GLN A 1 72 ? -15.657 6.450 22.932 1.00 93.38 72 GLN A CA 1
ATOM 586 C C . GLN A 1 72 ? -15.692 5.322 21.895 1.00 93.38 72 GLN A C 1
ATOM 588 O O . GLN A 1 72 ? -14.983 5.396 20.889 1.00 93.38 72 GLN A O 1
ATOM 593 N N . LYS A 1 73 ? -16.557 4.319 22.086 1.00 93.19 73 LYS A N 1
ATOM 594 C CA . LYS A 1 73 ? -16.736 3.213 21.137 1.00 93.19 73 LYS A CA 1
ATOM 595 C C . LYS A 1 73 ? -17.218 3.714 19.779 1.00 93.19 73 LYS A C 1
ATOM 597 O O . LYS A 1 73 ? -16.689 3.284 18.753 1.00 93.19 73 LYS A O 1
ATOM 602 N N . GLN A 1 74 ? -18.186 4.629 19.764 1.00 94.75 74 GLN A N 1
ATOM 603 C CA . GLN A 1 74 ? -18.672 5.238 18.529 1.00 94.75 74 GLN A CA 1
ATOM 604 C C . GLN A 1 74 ? -17.550 6.002 17.812 1.00 94.75 74 GLN A C 1
ATOM 606 O O . GLN A 1 74 ? -17.288 5.736 16.640 1.00 94.75 74 GLN A O 1
ATOM 611 N N . ASN A 1 75 ? -16.814 6.852 18.532 1.00 95.12 75 ASN A N 1
ATOM 612 C CA . ASN A 1 75 ? -15.692 7.614 17.978 1.00 95.12 75 ASN A CA 1
ATOM 613 C C . ASN A 1 75 ? -14.599 6.705 17.386 1.00 95.12 75 ASN A C 1
ATOM 615 O O . ASN A 1 75 ? -14.060 6.989 16.314 1.00 95.12 75 ASN A O 1
ATOM 619 N N . LEU A 1 76 ? -14.257 5.603 18.062 1.00 94.75 76 LEU A N 1
ATOM 620 C CA . LEU A 1 76 ? -13.300 4.619 17.544 1.00 94.75 76 LEU A CA 1
ATOM 621 C C . LEU A 1 76 ? -13.833 3.912 16.295 1.00 94.75 76 LEU A C 1
ATOM 623 O O . LEU A 1 76 ? -13.104 3.772 15.313 1.00 94.75 76 L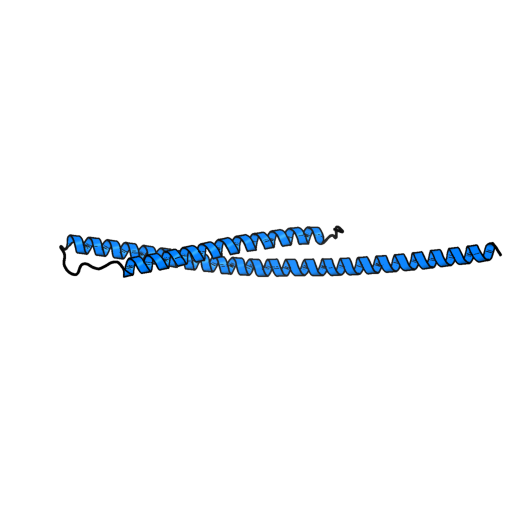EU A O 1
ATOM 627 N N . SER A 1 77 ? -15.110 3.525 16.290 1.00 94.81 77 SER A N 1
ATOM 628 C CA . SER A 1 77 ? -15.756 2.911 15.127 1.00 94.81 77 SER A CA 1
ATOM 629 C C . SER A 1 77 ? -15.759 3.846 13.910 1.00 94.81 77 SER A C 1
ATOM 631 O O . SER A 1 77 ? -15.473 3.419 12.790 1.00 94.81 77 SER A O 1
ATOM 633 N N . GLU A 1 78 ? -16.027 5.135 14.113 1.00 96.38 78 GLU A N 1
ATOM 634 C CA . GLU A 1 78 ? -15.962 6.150 13.058 1.00 96.38 78 GLU A CA 1
ATOM 635 C C . GLU A 1 78 ? -14.534 6.317 12.519 1.00 96.38 78 GLU A C 1
ATOM 637 O O . GLU A 1 78 ? -14.327 6.304 11.301 1.00 96.38 78 GLU A O 1
ATOM 642 N N . LYS A 1 79 ? -13.528 6.374 13.403 1.00 96.31 79 LYS A N 1
ATOM 643 C CA . LYS A 1 79 ? -12.106 6.416 13.014 1.00 96.31 79 LYS A CA 1
ATOM 644 C C . LYS A 1 79 ? -11.682 5.185 12.213 1.00 96.31 79 LYS A C 1
ATOM 646 O O . LYS A 1 79 ? -10.940 5.325 11.236 1.00 96.31 79 LYS A O 1
ATOM 651 N N . ILE A 1 80 ? -12.147 3.994 12.593 1.00 96.62 80 ILE A N 1
ATOM 652 C CA . ILE A 1 80 ? -11.905 2.744 11.856 1.00 96.62 80 ILE A CA 1
ATOM 653 C C . ILE A 1 80 ? -12.512 2.838 10.455 1.00 96.62 80 ILE A C 1
ATOM 655 O O . ILE A 1 80 ? -11.823 2.576 9.470 1.00 96.62 80 ILE A O 1
ATOM 659 N N . ASN A 1 81 ? -13.770 3.271 10.350 1.00 96.81 81 ASN A N 1
ATOM 660 C CA . ASN A 1 81 ? -14.453 3.427 9.066 1.00 96.81 81 ASN A CA 1
ATOM 661 C C . ASN A 1 81 ? -13.748 4.430 8.147 1.00 96.81 81 ASN A C 1
ATOM 663 O O . ASN A 1 81 ? -13.566 4.155 6.960 1.00 96.81 81 ASN A O 1
ATOM 667 N N . LEU A 1 82 ? -13.312 5.568 8.685 1.00 96.88 82 LEU A N 1
ATOM 668 C CA . LEU A 1 82 ? -12.557 6.562 7.927 1.00 96.88 82 LEU A CA 1
ATOM 669 C C . LEU A 1 82 ? -11.205 6.001 7.466 1.00 96.88 82 LEU A C 1
ATOM 671 O O . LEU A 1 82 ? -10.864 6.114 6.291 1.00 96.88 82 LEU A O 1
ATOM 675 N N . THR A 1 83 ? -10.485 5.305 8.348 1.00 94.75 83 THR A N 1
ATOM 676 C CA . THR A 1 83 ? -9.196 4.676 8.009 1.00 94.75 83 THR A CA 1
ATOM 677 C C . THR A 1 83 ? -9.357 3.593 6.935 1.00 94.75 83 THR A C 1
ATOM 679 O O . THR A 1 83 ? -8.534 3.505 6.028 1.00 94.75 83 THR A O 1
ATOM 682 N N . ASN A 1 84 ? -10.438 2.807 6.968 1.00 96.56 84 ASN A N 1
ATOM 683 C CA . ASN A 1 84 ? -10.752 1.832 5.917 1.00 96.56 84 ASN A CA 1
ATOM 684 C C . ASN A 1 84 ? -10.988 2.507 4.558 1.00 96.56 84 ASN A C 1
ATOM 686 O O . ASN A 1 84 ? -10.448 2.056 3.549 1.00 96.56 84 ASN A O 1
ATOM 690 N N . LYS A 1 85 ? -11.747 3.612 4.525 1.00 96.62 85 LYS A N 1
ATOM 691 C CA . LYS A 1 85 ? -11.961 4.389 3.292 1.00 96.62 85 LYS A CA 1
ATOM 692 C C . LYS A 1 85 ? -10.650 4.949 2.742 1.00 96.62 85 LYS A C 1
ATOM 694 O O . LYS A 1 85 ? -10.425 4.895 1.535 1.00 96.62 85 LYS A O 1
ATOM 699 N N . GLU A 1 86 ? -9.771 5.442 3.614 1.00 94.62 86 GLU A N 1
ATOM 700 C CA . GLU A 1 86 ? -8.433 5.873 3.206 1.00 94.62 86 GLU A CA 1
ATOM 701 C C . GLU A 1 86 ? -7.630 4.714 2.606 1.00 94.62 86 GLU A C 1
ATOM 703 O O . GLU A 1 86 ? -7.063 4.871 1.529 1.00 94.62 86 GLU A O 1
ATOM 708 N N . ILE A 1 87 ? -7.605 3.542 3.248 1.00 96.31 87 ILE A N 1
ATOM 709 C CA . ILE A 1 87 ? -6.900 2.363 2.719 1.00 96.31 87 ILE A CA 1
ATOM 710 C C . ILE A 1 87 ? -7.402 2.022 1.315 1.00 96.31 87 ILE A C 1
ATOM 712 O O . ILE A 1 87 ? -6.585 1.909 0.406 1.00 96.31 87 ILE A O 1
ATOM 716 N N . MET A 1 88 ? -8.720 1.960 1.105 1.00 96.38 88 MET A N 1
ATOM 717 C CA . MET A 1 88 ? -9.294 1.697 -0.221 1.00 96.38 88 MET A CA 1
ATOM 718 C C . MET A 1 88 ? -8.865 2.740 -1.262 1.00 96.38 88 MET A C 1
ATOM 720 O O . MET A 1 88 ? -8.552 2.398 -2.404 1.00 96.38 88 MET A O 1
ATOM 724 N N . HIS A 1 89 ? -8.821 4.019 -0.878 1.00 94.81 89 HIS A N 1
ATOM 725 C CA . HIS A 1 89 ? -8.349 5.084 -1.758 1.00 94.81 89 HIS A CA 1
ATOM 726 C C . HIS A 1 89 ? -6.880 4.881 -2.158 1.00 94.81 89 HIS A C 1
ATOM 728 O O . HIS A 1 89 ? -6.549 4.930 -3.344 1.00 94.81 89 HIS A O 1
ATOM 734 N N . PHE A 1 90 ? -6.002 4.597 -1.193 1.00 93.25 90 PHE A N 1
ATOM 735 C CA . PHE A 1 90 ? -4.586 4.363 -1.475 1.00 93.25 90 PHE A CA 1
ATOM 736 C C . PHE A 1 90 ? -4.336 3.055 -2.237 1.00 93.25 90 PHE A C 1
ATOM 738 O O . PHE A 1 90 ? -3.441 3.021 -3.075 1.00 93.25 90 PHE A O 1
ATOM 745 N N . GLU A 1 91 ? -5.138 2.008 -2.034 1.00 94.69 91 GLU A N 1
ATOM 746 C CA . GLU A 1 91 ? -5.084 0.780 -2.844 1.00 94.69 91 GLU A CA 1
ATOM 747 C C . GLU A 1 91 ? -5.442 1.054 -4.308 1.00 94.69 91 GLU A C 1
ATOM 749 O O . GLU A 1 91 ? -4.792 0.540 -5.222 1.00 94.69 91 GLU A O 1
ATOM 754 N N . HIS A 1 92 ? -6.428 1.919 -4.551 1.00 95.94 92 HIS A N 1
ATOM 755 C CA . HIS A 1 92 ? -6.756 2.347 -5.906 1.00 95.94 92 HIS A CA 1
ATOM 756 C C . HIS A 1 92 ? -5.612 3.148 -6.548 1.00 95.94 92 HIS A C 1
ATOM 758 O O . HIS A 1 92 ? -5.230 2.879 -7.692 1.00 95.94 92 HIS A O 1
ATOM 764 N N . LEU A 1 93 ? -5.026 4.096 -5.808 1.00 93.69 93 LEU A N 1
ATOM 765 C CA . LEU A 1 93 ? -3.860 4.859 -6.267 1.00 93.69 93 LEU A CA 1
ATOM 766 C C . LEU A 1 93 ? -2.664 3.948 -6.557 1.00 93.69 93 LEU A C 1
ATOM 768 O O . LEU A 1 93 ? -2.009 4.114 -7.587 1.00 93.69 93 LEU A O 1
ATOM 772 N N . TYR A 1 94 ? -2.422 2.964 -5.691 1.00 94.75 94 TYR A N 1
ATOM 773 C CA . TYR A 1 94 ? -1.374 1.968 -5.862 1.00 94.75 94 TYR A CA 1
ATOM 774 C C . TYR A 1 94 ? -1.560 1.191 -7.160 1.00 94.75 94 TYR A C 1
ATOM 776 O O . TYR A 1 94 ? -0.656 1.154 -7.989 1.00 94.75 94 TYR A O 1
ATOM 784 N N . LYS A 1 95 ? -2.760 0.643 -7.390 1.00 95.00 95 LYS A N 1
ATOM 785 C CA . LYS A 1 95 ? -3.067 -0.113 -8.610 1.00 95.00 95 LYS A CA 1
ATOM 786 C C . LYS A 1 95 ? -2.813 0.717 -9.868 1.00 95.00 95 LYS A C 1
ATOM 788 O O . LYS A 1 95 ? -2.248 0.210 -10.835 1.00 95.00 95 LYS A O 1
ATOM 793 N N . LYS A 1 96 ? -3.203 1.994 -9.858 1.00 94.56 96 LYS A N 1
ATOM 794 C CA . LYS A 1 96 ? -2.963 2.905 -10.983 1.00 94.56 96 LYS A CA 1
ATOM 795 C C . LYS A 1 96 ? -1.467 3.154 -11.201 1.00 94.56 96 LYS A C 1
ATOM 797 O O . LYS A 1 96 ? -0.990 3.012 -12.323 1.00 94.56 96 LYS A O 1
ATOM 802 N N . ALA A 1 97 ? -0.731 3.483 -10.140 1.00 92.25 97 ALA A N 1
ATOM 803 C CA . ALA A 1 97 ? 0.710 3.721 -10.210 1.00 92.25 97 ALA A CA 1
ATOM 804 C C . ALA A 1 97 ? 1.487 2.470 -10.651 1.00 92.25 97 ALA A C 1
ATOM 806 O O . ALA A 1 97 ? 2.417 2.580 -11.447 1.00 92.25 97 ALA A O 1
ATOM 807 N N . TYR A 1 98 ? 1.068 1.290 -10.191 1.00 93.94 98 TYR A N 1
ATOM 808 C CA . TYR A 1 98 ? 1.654 0.006 -10.563 1.00 93.94 98 TYR A CA 1
ATOM 809 C C . TYR A 1 98 ? 1.481 -0.293 -12.055 1.00 93.94 98 TYR A C 1
ATOM 811 O O . TYR A 1 98 ? 2.448 -0.619 -12.737 1.00 93.94 98 TYR A O 1
ATOM 819 N N . LEU A 1 99 ? 0.273 -0.095 -12.594 1.00 94.25 99 LEU A N 1
ATOM 820 C CA . LEU A 1 99 ? 0.025 -0.258 -14.029 1.00 94.25 99 LEU A CA 1
ATOM 821 C C . LEU A 1 99 ? 0.880 0.691 -14.875 1.00 94.25 99 LEU A C 1
ATOM 823 O O . LEU A 1 99 ? 1.400 0.290 -15.914 1.00 94.25 99 LEU A O 1
ATOM 827 N N . ASP A 1 100 ? 1.031 1.943 -14.447 1.00 90.12 100 ASP A N 1
ATOM 828 C CA . ASP A 1 100 ? 1.875 2.906 -15.154 1.00 90.12 100 ASP A CA 1
ATOM 829 C C . ASP A 1 100 ? 3.358 2.524 -15.090 1.00 90.12 100 ASP A C 1
ATOM 831 O O . ASP A 1 100 ? 4.067 2.658 -16.086 1.00 90.12 100 ASP A O 1
ATOM 835 N N . TYR A 1 101 ? 3.826 2.027 -13.943 1.00 93.56 101 TYR A N 1
ATOM 836 C CA . TYR A 1 101 ? 5.187 1.521 -13.784 1.00 93.56 101 TYR A CA 1
ATOM 837 C C . TYR A 1 101 ? 5.464 0.340 -14.727 1.00 93.56 101 TYR A C 1
ATOM 839 O O . TYR A 1 101 ? 6.437 0.381 -15.481 1.00 93.56 101 TYR A O 1
ATOM 847 N N . GLU A 1 102 ? 4.580 -0.661 -14.759 1.00 93.25 102 GLU A N 1
ATOM 848 C CA . GLU A 1 102 ? 4.735 -1.839 -15.624 1.00 93.25 102 GLU A CA 1
ATOM 849 C C . GLU A 1 102 ? 4.704 -1.477 -17.118 1.00 93.25 102 GLU A C 1
ATOM 851 O O . GLU A 1 102 ? 5.491 -2.010 -17.899 1.00 93.25 102 GLU A O 1
ATOM 856 N N . LYS A 1 103 ? 3.874 -0.508 -17.530 1.00 93.38 103 LYS A N 1
ATOM 857 C CA . LYS A 1 103 ? 3.875 -0.011 -18.9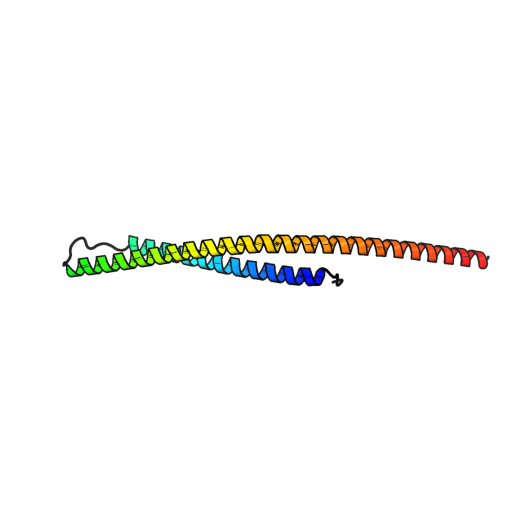19 1.00 93.38 103 LYS A CA 1
ATOM 858 C C . LYS A 1 103 ? 5.226 0.577 -19.323 1.00 93.38 103 LYS A C 1
ATOM 860 O O . LYS A 1 103 ? 5.722 0.280 -20.407 1.00 93.38 103 LYS A O 1
ATOM 865 N N . ILE A 1 104 ? 5.817 1.421 -18.475 1.00 91.31 104 ILE A N 1
ATOM 866 C CA . ILE A 1 104 ? 7.119 2.039 -18.769 1.00 91.31 104 ILE A CA 1
ATOM 867 C C . ILE A 1 104 ? 8.227 0.988 -18.768 1.00 91.31 104 ILE A C 1
ATOM 869 O O . ILE A 1 104 ? 9.087 1.015 -19.645 1.00 91.31 104 ILE A O 1
ATOM 873 N N . LYS A 1 105 ? 8.175 0.037 -17.833 1.00 91.88 105 LYS A N 1
ATOM 874 C CA . LYS A 1 105 ? 9.117 -1.081 -17.772 1.00 91.88 105 LYS A CA 1
ATOM 875 C C . LYS A 1 105 ? 9.090 -1.906 -19.059 1.00 91.88 105 LYS A C 1
ATOM 877 O O . LYS A 1 105 ? 10.137 -2.174 -19.638 1.00 91.88 105 LYS A O 1
ATOM 882 N N . TYR A 1 106 ? 7.898 -2.236 -19.551 1.00 93.38 106 TYR A N 1
ATOM 883 C CA . TYR A 1 106 ? 7.740 -2.953 -20.814 1.00 93.38 106 TYR A CA 1
ATOM 884 C C . TYR A 1 106 ? 8.349 -2.185 -22.003 1.00 93.38 106 TYR A C 1
ATOM 886 O O . TYR A 1 106 ? 9.066 -2.764 -22.820 1.00 93.38 106 TYR A O 1
ATOM 894 N N . LEU A 1 107 ? 8.113 -0.870 -22.086 1.00 90.75 107 LEU A N 1
ATOM 895 C CA . LEU A 1 107 ? 8.688 -0.024 -23.140 1.00 90.75 107 LEU A CA 1
ATOM 896 C C . LEU A 1 107 ? 10.221 0.032 -23.079 1.00 90.75 107 LEU A C 1
ATOM 898 O O . LEU A 1 107 ? 10.879 -0.016 -24.120 1.00 90.75 107 LEU A O 1
ATOM 902 N N . GLU A 1 108 ? 10.789 0.096 -21.874 1.00 89.69 108 GLU A N 1
ATOM 903 C CA . GLU A 1 108 ? 12.237 0.030 -21.679 1.00 89.69 108 GLU A CA 1
ATOM 904 C C . GLU A 1 108 ? 12.806 -1.309 -22.170 1.00 89.69 108 GLU A C 1
ATOM 906 O O . GLU A 1 108 ? 13.793 -1.333 -22.909 1.00 89.69 108 GLU A O 1
ATOM 911 N N . GLU A 1 109 ? 12.166 -2.425 -21.819 1.00 90.94 109 GLU A N 1
ATOM 912 C CA . GLU A 1 109 ? 12.592 -3.757 -22.253 1.00 90.94 109 GLU A CA 1
ATOM 913 C C . GLU A 1 109 ? 12.560 -3.905 -23.783 1.00 90.94 109 GLU A C 1
ATOM 915 O O . GLU A 1 109 ? 13.481 -4.484 -24.372 1.00 90.94 109 GLU A O 1
ATOM 920 N N . GLU A 1 110 ? 11.541 -3.360 -24.454 1.00 91.62 110 GLU A N 1
ATOM 921 C CA . GLU A 1 110 ? 11.498 -3.324 -25.919 1.00 91.62 110 GLU A CA 1
ATOM 922 C C . GLU A 1 110 ? 12.624 -2.480 -26.528 1.00 91.62 110 GLU A C 1
ATOM 924 O O . GLU A 1 110 ? 13.227 -2.885 -27.529 1.00 91.62 110 GLU A O 1
ATOM 929 N N . GLU A 1 111 ? 12.917 -1.309 -25.956 1.00 88.94 111 GLU A N 1
ATOM 930 C CA . GLU A 1 111 ? 13.991 -0.441 -26.443 1.00 88.94 111 GLU A CA 1
ATOM 931 C C . GLU A 1 111 ? 15.356 -1.122 -26.283 1.00 88.94 111 GLU A C 1
ATOM 933 O O . GLU A 1 111 ? 16.160 -1.139 -27.222 1.00 88.94 111 GLU A O 1
ATOM 938 N N . ILE A 1 112 ? 15.585 -1.779 -25.143 1.00 88.44 112 ILE A N 1
ATOM 939 C CA . ILE A 1 112 ? 16.797 -2.561 -24.894 1.00 88.44 112 ILE A CA 1
ATOM 940 C C . ILE A 1 112 ? 16.923 -3.687 -25.925 1.00 88.44 112 ILE A C 1
ATOM 942 O O . ILE A 1 112 ? 17.978 -3.810 -26.552 1.00 88.44 112 ILE A O 1
ATOM 946 N N . LYS A 1 113 ? 15.859 -4.459 -26.185 1.00 91.62 113 LYS A N 1
ATOM 947 C CA . LYS A 1 113 ? 15.876 -5.518 -27.214 1.00 91.62 113 LYS A CA 1
ATOM 948 C C . LYS A 1 113 ? 16.231 -4.965 -28.595 1.00 91.62 113 LYS A C 1
ATOM 950 O O . LYS A 1 113 ? 17.111 -5.507 -29.265 1.00 91.62 113 LYS A O 1
ATOM 955 N N . LYS A 1 114 ? 15.609 -3.853 -29.003 1.00 91.06 114 LYS A N 1
ATOM 956 C CA . LYS A 1 114 ? 15.910 -3.175 -30.278 1.00 91.06 114 LYS A CA 1
ATOM 957 C C . LYS A 1 114 ? 17.365 -2.700 -30.335 1.00 91.06 114 LYS A C 1
ATOM 959 O O . LYS A 1 114 ? 18.009 -2.848 -31.373 1.00 91.06 114 LYS A O 1
ATOM 964 N N . SER A 1 115 ? 17.898 -2.169 -29.234 1.00 88.19 115 SER A N 1
ATOM 965 C CA . SER A 1 115 ? 19.293 -1.720 -29.151 1.00 88.19 115 SER A CA 1
ATOM 966 C C . SER A 1 115 ? 20.288 -2.876 -29.311 1.00 88.19 115 SER A C 1
ATOM 968 O O . SER A 1 115 ? 21.255 -2.752 -30.060 1.00 88.19 115 SER A O 1
ATOM 970 N N . ILE A 1 116 ? 20.008 -4.029 -28.691 1.00 90.88 116 ILE A N 1
ATOM 971 C CA . ILE A 1 116 ? 20.840 -5.234 -28.790 1.00 90.88 116 ILE A CA 1
ATOM 972 C C . ILE A 1 116 ? 20.832 -5.771 -30.223 1.00 90.88 116 ILE A C 1
ATOM 974 O O . ILE A 1 116 ? 21.888 -6.094 -30.758 1.00 90.88 116 ILE A O 1
ATOM 978 N N . LEU A 1 117 ? 19.662 -5.836 -30.866 1.00 93.81 117 LEU A N 1
ATOM 979 C CA . LEU A 1 117 ? 19.552 -6.292 -32.255 1.00 93.81 117 LEU A CA 1
ATOM 980 C C . LEU A 1 117 ? 20.324 -5.385 -33.222 1.00 93.81 117 LEU A C 1
ATOM 982 O O . LEU A 1 117 ? 21.016 -5.884 -34.107 1.00 93.81 117 LEU A O 1
ATOM 986 N N . LYS A 1 118 ? 20.251 -4.060 -33.034 1.00 92.75 118 LYS A N 1
ATOM 987 C CA . LYS A 1 118 ? 21.035 -3.103 -33.830 1.00 92.75 118 LYS A CA 1
ATOM 988 C C . LYS A 1 118 ? 22.537 -3.307 -33.644 1.00 92.75 118 LYS A C 1
ATOM 990 O O . LYS A 1 118 ? 23.249 -3.364 -34.641 1.00 92.75 118 LYS A O 1
ATOM 995 N N . ALA A 1 119 ? 22.992 -3.463 -32.400 1.00 91.75 119 ALA A N 1
ATOM 996 C CA . ALA A 1 119 ? 24.400 -3.699 -32.097 1.00 91.75 119 ALA A CA 1
ATOM 997 C C . ALA A 1 119 ? 24.911 -4.997 -32.745 1.00 91.75 119 ALA A C 1
ATOM 999 O O . ALA A 1 119 ? 25.928 -4.967 -33.426 1.00 91.75 119 ALA A O 1
ATOM 1000 N N . LYS A 1 120 ? 24.157 -6.102 -32.637 1.00 93.81 120 LYS A N 1
ATOM 1001 C CA . LYS A 1 120 ? 24.507 -7.380 -33.283 1.00 93.81 120 LYS A CA 1
ATOM 1002 C C . LYS A 1 120 ? 24.608 -7.268 -34.804 1.00 93.81 120 LYS A C 1
ATOM 1004 O O . LYS A 1 120 ? 25.506 -7.842 -35.405 1.00 93.81 120 LYS A O 1
ATOM 1009 N N . LYS A 1 121 ? 23.696 -6.520 -35.435 1.00 94.50 121 LYS A N 1
ATOM 1010 C CA . LYS A 1 121 ? 23.738 -6.300 -36.886 1.00 94.50 121 LYS A CA 1
ATOM 1011 C C . LYS A 1 121 ? 24.966 -5.485 -37.299 1.00 94.50 121 LYS A C 1
ATOM 1013 O O . LYS A 1 121 ? 25.583 -5.803 -38.306 1.00 94.50 121 LYS A O 1
ATOM 1018 N N . GLN A 1 122 ? 25.317 -4.447 -36.539 1.00 93.25 122 GLN A N 1
ATOM 1019 C CA . GLN A 1 122 ? 26.527 -3.655 -36.794 1.00 93.25 122 GLN A CA 1
ATOM 1020 C C . GLN A 1 122 ? 27.799 -4.486 -36.608 1.00 93.25 122 GLN A C 1
ATOM 1022 O O . GLN A 1 122 ? 28.696 -4.409 -37.438 1.00 93.25 122 GLN A O 1
ATOM 1027 N N . GLU A 1 123 ? 27.845 -5.311 -35.564 1.00 92.06 123 GLU A N 1
ATOM 1028 C CA . GLU A 1 123 ? 28.950 -6.236 -35.310 1.00 92.06 123 GLU A CA 1
ATOM 1029 C C . GLU A 1 123 ? 29.128 -7.233 -36.461 1.00 92.06 123 GLU A C 1
ATOM 1031 O O . GLU A 1 123 ? 30.242 -7.415 -36.940 1.00 92.06 123 GLU A O 1
ATOM 1036 N N . GLN A 1 124 ? 28.035 -7.810 -36.972 1.00 93.88 124 GLN A N 1
ATOM 1037 C CA . GLN A 1 124 ? 28.082 -8.708 -38.128 1.00 93.88 124 GLN A CA 1
ATOM 1038 C C . GLN A 1 124 ? 28.640 -8.016 -39.381 1.00 93.88 124 GLN A C 1
ATOM 1040 O O . GLN A 1 124 ? 29.528 -8.559 -40.026 1.00 93.88 124 GLN A O 1
ATOM 1045 N N . ILE A 1 125 ? 28.167 -6.803 -39.690 1.00 93.19 125 ILE A N 1
ATOM 1046 C CA . ILE A 1 125 ? 28.661 -6.023 -40.837 1.00 93.19 125 ILE A CA 1
ATOM 1047 C C . ILE A 1 125 ? 30.165 -5.750 -40.697 1.00 93.19 125 ILE A C 1
ATOM 1049 O O . ILE A 1 125 ? 30.915 -5.961 -41.643 1.00 93.19 125 ILE A O 1
ATOM 1053 N N . MET A 1 126 ? 30.620 -5.343 -39.509 1.00 92.62 126 MET A N 1
ATOM 1054 C CA . MET A 1 126 ? 32.044 -5.109 -39.252 1.00 92.62 126 MET A CA 1
ATOM 1055 C C . MET A 1 126 ? 32.884 -6.383 -39.404 1.00 92.62 126 MET A C 1
ATOM 1057 O O . MET A 1 126 ? 33.985 -6.329 -39.947 1.00 92.62 126 MET A O 1
ATOM 1061 N N . LEU A 1 127 ? 32.386 -7.533 -38.943 1.00 92.62 127 LEU A N 1
ATOM 1062 C CA . LEU A 1 127 ? 33.076 -8.815 -39.108 1.00 92.62 127 LEU A CA 1
ATOM 1063 C C . LEU A 1 127 ? 33.195 -9.208 -40.586 1.00 92.62 127 LEU A C 1
ATOM 1065 O O . LEU A 1 127 ? 34.270 -9.633 -41.011 1.00 92.62 127 LEU A O 1
ATOM 1069 N N . ASP A 1 128 ? 32.131 -9.014 -41.366 1.00 92.56 128 ASP A N 1
ATOM 1070 C CA . ASP A 1 128 ? 32.121 -9.278 -42.808 1.00 92.56 128 ASP A CA 1
ATOM 1071 C C . ASP A 1 128 ? 33.088 -8.342 -43.560 1.00 92.56 128 ASP A C 1
ATOM 1073 O O . ASP A 1 128 ? 33.837 -8.781 -44.441 1.00 92.56 128 ASP A O 1
ATOM 1077 N N . GLU A 1 129 ? 33.144 -7.061 -43.181 1.00 92.00 129 GLU A N 1
ATOM 1078 C CA . GLU A 1 129 ? 34.105 -6.089 -43.719 1.00 92.00 129 GLU A CA 1
ATOM 1079 C C . GLU A 1 129 ? 35.553 -6.492 -43.405 1.00 92.00 129 GLU A C 1
ATOM 1081 O O . GLU A 1 129 ? 36.392 -6.528 -44.309 1.00 92.00 129 GLU A O 1
ATOM 1086 N N . ILE A 1 130 ? 35.848 -6.866 -42.155 1.00 92.25 130 ILE A N 1
ATOM 1087 C CA . ILE A 1 130 ? 37.180 -7.336 -41.741 1.00 92.25 130 ILE A CA 1
ATOM 1088 C C . ILE A 1 130 ? 37.568 -8.607 -42.506 1.00 92.25 130 ILE A C 1
ATOM 1090 O O . ILE A 1 130 ? 38.713 -8.736 -42.950 1.00 92.25 130 ILE A O 1
ATOM 1094 N N . ALA A 1 131 ? 36.638 -9.550 -42.674 1.00 91.69 131 ALA A N 1
ATOM 1095 C CA . ALA A 1 131 ? 36.876 -10.776 -43.428 1.00 91.69 131 ALA A CA 1
ATOM 1096 C C . ALA A 1 131 ? 37.197 -10.475 -44.900 1.00 91.69 131 ALA A C 1
ATOM 1098 O O . ALA A 1 131 ? 38.162 -11.019 -45.443 1.00 91.69 131 ALA A O 1
ATOM 1099 N N . THR A 1 132 ? 36.446 -9.560 -45.517 1.00 91.00 132 THR A N 1
ATOM 1100 C CA . THR A 1 132 ? 36.659 -9.125 -46.905 1.00 91.00 132 THR A CA 1
ATOM 1101 C C . THR A 1 132 ? 38.015 -8.444 -47.074 1.00 91.00 132 THR A C 1
ATOM 1103 O O . THR A 1 132 ? 38.762 -8.788 -47.990 1.00 91.00 132 THR A O 1
ATOM 1106 N N . GLN A 1 133 ? 38.374 -7.531 -46.165 1.00 90.56 133 GLN A N 1
ATOM 1107 C CA . GLN A 1 133 ? 39.683 -6.873 -46.167 1.00 90.56 133 GLN A CA 1
ATOM 1108 C C . GLN A 1 133 ? 40.813 -7.897 -46.038 1.00 90.56 133 GLN A C 1
ATOM 1110 O O . GLN A 1 133 ? 41.738 -7.895 -46.847 1.00 90.56 133 GLN A O 1
ATOM 1115 N N . ARG A 1 134 ? 40.726 -8.822 -45.072 1.00 87.94 134 ARG A N 1
ATOM 1116 C CA . ARG A 1 134 ? 41.729 -9.886 -44.895 1.00 87.94 134 ARG A CA 1
ATOM 1117 C C . ARG A 1 134 ? 41.879 -10.759 -46.136 1.00 87.94 134 ARG A C 1
ATOM 1119 O O . ARG A 1 134 ? 43.005 -11.068 -46.521 1.00 87.94 134 ARG A O 1
ATOM 1126 N N . PHE A 1 135 ? 40.769 -11.140 -46.763 1.00 87.94 135 PHE A N 1
ATOM 1127 C CA . PHE A 1 135 ? 40.796 -11.920 -47.995 1.00 87.94 135 PHE A CA 1
ATOM 1128 C C . PHE A 1 135 ? 41.476 -11.151 -49.137 1.00 87.94 135 PHE A C 1
ATOM 1130 O O . PHE A 1 135 ? 42.348 -11.705 -49.807 1.00 87.94 135 PHE A O 1
ATOM 1137 N N . ALA A 1 136 ? 41.145 -9.869 -49.319 1.00 85.31 136 ALA A N 1
ATOM 1138 C CA . ALA A 1 136 ? 41.779 -9.015 -50.322 1.00 85.31 136 ALA A CA 1
ATOM 1139 C C . ALA A 1 136 ? 43.298 -8.895 -50.098 1.00 85.31 136 ALA A C 1
ATOM 1141 O O . ALA A 1 136 ? 44.069 -9.184 -51.011 1.00 85.31 136 ALA A O 1
ATOM 1142 N N . TYR A 1 137 ? 43.734 -8.608 -48.866 1.00 82.94 137 TYR A N 1
ATOM 1143 C CA . TYR A 1 137 ? 45.159 -8.557 -48.514 1.00 82.94 137 TYR A CA 1
ATOM 1144 C C . TYR A 1 137 ? 45.890 -9.882 -48.763 1.00 82.94 137 TYR A C 1
ATOM 1146 O O . TYR A 1 137 ? 47.045 -9.876 -49.183 1.00 82.94 137 TYR A O 1
ATOM 1154 N N . SER A 1 138 ? 45.244 -11.026 -48.518 1.00 77.62 138 SER A N 1
ATOM 1155 C CA . SER A 1 138 ? 45.854 -12.336 -48.787 1.00 77.62 138 SER A CA 1
ATOM 1156 C C . SER A 1 138 ? 46.023 -12.632 -50.280 1.00 77.62 138 SER A C 1
ATOM 1158 O O . SER A 1 138 ? 46.920 -13.384 -50.643 1.00 77.62 138 SER A O 1
ATOM 1160 N N . LYS A 1 139 ? 45.194 -12.029 -51.142 1.00 70.81 139 LYS A N 1
ATOM 1161 C CA . LYS A 1 139 ? 45.274 -12.166 -52.603 1.00 70.81 139 LYS A CA 1
ATOM 1162 C C . LYS A 1 139 ? 46.323 -11.261 -53.246 1.00 70.81 139 LYS A C 1
ATOM 1164 O O . LYS A 1 139 ? 46.854 -11.637 -54.278 1.00 70.81 139 LYS A O 1
ATOM 1169 N N . GLU A 1 140 ? 46.582 -10.083 -52.682 1.00 65.19 140 GLU A N 1
ATOM 1170 C CA . GLU A 1 140 ? 47.601 -9.151 -53.196 1.00 65.19 140 GLU A CA 1
ATOM 1171 C C . GLU A 1 140 ? 49.035 -9.544 -52.805 1.00 65.19 140 GLU A C 1
ATOM 1173 O O . GLU A 1 140 ? 49.983 -9.106 -53.448 1.00 65.19 140 GLU A O 1
ATOM 1178 N N . ASN A 1 141 ? 49.205 -10.368 -51.764 1.00 56.97 141 ASN A N 1
ATOM 1179 C CA . ASN A 1 141 ? 50.509 -10.851 -51.286 1.00 56.97 141 ASN A CA 1
ATOM 1180 C C . ASN A 1 141 ? 50.840 -12.286 -51.755 1.00 56.97 141 ASN A C 1
ATOM 1182 O O . ASN A 1 141 ? 51.612 -12.987 -51.096 1.00 56.97 141 ASN A O 1
ATOM 1186 N N . LEU A 1 142 ? 50.232 -12.723 -52.861 1.00 48.75 142 LEU A N 1
ATOM 1187 C CA . LEU A 1 142 ? 50.406 -14.023 -53.520 1.00 48.75 142 LEU A CA 1
ATOM 1188 C C . LEU A 1 142 ? 50.861 -13.784 -54.963 1.00 48.75 142 LEU A C 1
ATOM 1190 O O . LEU A 1 142 ? 51.792 -14.494 -55.399 1.00 48.75 142 LEU A O 1
#

Organism: NCBI:txid32024

pLDDT: mean 88.67, std 9.55, range [46.91, 96.88]

InterPro domains:
  IPR012823 Flagellar export FliJ [PF02050] (5-138)
  IPR053716 Flagellar assembly and chemotaxis effector [G3DSA:1.10.287.1700] (1-137)

Sequence (142 aa):
MRDTKFSQILKVKKQALEKIEIDLTKRRNKLSVLKNEINDLIKQISDHEFPKKGNSIELNSNLAILNTYKNQKQNLSEKINLTNKEIMHFEHLYKKAYLDYEKIKYLEEEEIKKSILKAKKQEQIMLDEIATQRFAYSKENL